Protein AF-A0A925NZF3-F1 (afdb_monomer_lite)

Secondary structure (DSSP, 8-state):
--SHHHHHHHHHHHT-----S---SSSSSPSBSSTTS-SB-HHHHHHHHHHHHT-

pLDDT: mean 89.53, std 10.63, range [50.28, 97.44]

Sequence (55 aa):
STFGFPFKAWAEKKGVSWTAWVSDHQWFPVMFKDASFNTPTAFGKLAKDWLAEKK

Foldseek 3Di:
DPPLPVVLVVCVVVVHDDDDPDDACPDPPYQAVDPVSPHGDPVVVSVVVSVVVVD

Radius of gyration: 11.73 Å; chains: 1; bounding box: 30×19×24 Å

Structure (mmCIF, N/CA/C/O backbone):
data_AF-A0A925NZF3-F1
#
_entry.id   AF-A0A925NZF3-F1
#
loop_
_atom_site.group_PDB
_atom_site.id
_atom_site.type_symbol
_atom_site.label_atom_id
_atom_site.label_alt_id
_atom_site.label_comp_id
_atom_site.label_asym_id
_atom_site.label_entity_id
_atom_site.label_seq_id
_atom_site.pdbx_PDB_ins_code
_atom_site.Cartn_x
_atom_site.Cartn_y
_atom_site.Cartn_z
_atom_site.occupancy
_atom_site.B_iso_or_equiv
_atom_site.auth_seq_id
_atom_site.auth_comp_id
_atom_site.auth_asym_id
_atom_site.auth_atom_id
_atom_site.pdbx_PDB_model_num
ATOM 1 N N . SER A 1 1 ? -8.682 -0.041 -11.808 1.00 50.28 1 SER A N 1
ATOM 2 C CA . SER A 1 1 ? -8.871 -1.176 -10.882 1.00 50.28 1 SER A CA 1
ATOM 3 C C . SER A 1 1 ? -9.678 -0.687 -9.694 1.00 50.28 1 SER A C 1
ATOM 5 O O . SER A 1 1 ? -9.252 0.255 -9.042 1.00 50.28 1 SER A O 1
ATOM 7 N N . THR A 1 2 ? -10.862 -1.252 -9.467 1.00 59.72 2 THR A N 1
ATOM 8 C CA . THR A 1 2 ? -11.828 -0.854 -8.423 1.00 59.72 2 THR A CA 1
ATOM 9 C C . THR A 1 2 ? -11.682 -1.650 -7.124 1.00 59.72 2 THR A C 1
ATOM 11 O O . THR A 1 2 ? -12.385 -1.354 -6.171 1.00 59.72 2 THR A O 1
ATOM 14 N N . PHE A 1 3 ? -10.772 -2.629 -7.049 1.00 63.62 3 PHE A N 1
ATOM 15 C CA . PHE A 1 3 ? -10.658 -3.561 -5.915 1.00 63.62 3 PHE A CA 1
ATOM 16 C C . PHE A 1 3 ? -10.243 -2.906 -4.581 1.00 63.62 3 PHE A C 1
ATOM 18 O O . PHE A 1 3 ? -10.661 -3.355 -3.517 1.00 63.62 3 PHE A O 1
ATOM 25 N N . GLY A 1 4 ? -9.45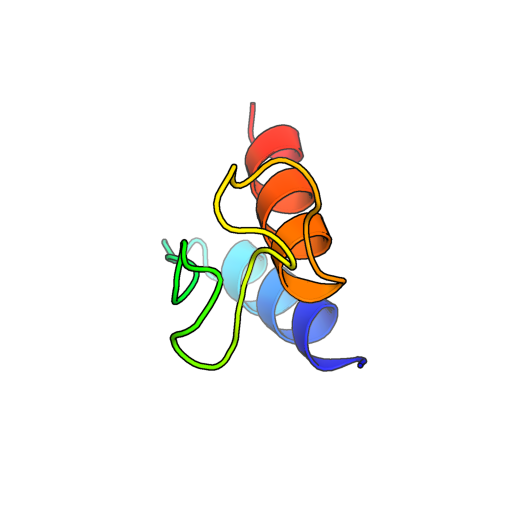5 -1.826 -4.614 1.00 68.94 4 GLY A N 1
ATOM 26 C CA . GLY A 1 4 ? -8.897 -1.232 -3.393 1.00 68.94 4 GLY A CA 1
ATOM 27 C C . GLY A 1 4 ? -9.918 -0.529 -2.487 1.00 68.94 4 GLY A C 1
ATOM 28 O O . GLY A 1 4 ? -9.844 -0.666 -1.269 1.00 68.94 4 GLY A O 1
ATOM 29 N N . PHE A 1 5 ? -10.904 0.174 -3.055 1.00 76.00 5 PHE A N 1
ATOM 30 C CA . PHE A 1 5 ? -11.893 0.925 -2.265 1.00 76.00 5 PHE A CA 1
ATOM 31 C C . PHE A 1 5 ? -12.883 0.031 -1.487 1.00 76.00 5 PHE A C 1
ATOM 33 O O . PHE A 1 5 ? -13.083 0.288 -0.299 1.00 76.00 5 PHE A O 1
ATOM 40 N N . PRO A 1 6 ? -13.462 -1.040 -2.076 1.00 87.50 6 PRO A N 1
ATOM 41 C CA . PRO A 1 6 ? -14.321 -1.972 -1.347 1.00 87.50 6 PRO A CA 1
ATOM 42 C C . PRO A 1 6 ? -13.608 -2.665 -0.183 1.00 87.50 6 PRO A C 1
ATOM 44 O O . PRO A 1 6 ? -14.180 -2.782 0.901 1.00 87.50 6 PRO A O 1
ATOM 47 N N . PHE A 1 7 ? -12.353 -3.092 -0.379 1.00 89.12 7 PHE A N 1
ATOM 48 C CA . PHE A 1 7 ? -11.576 -3.725 0.688 1.00 89.12 7 PHE A CA 1
ATOM 49 C C . PHE A 1 7 ? -11.258 -2.742 1.817 1.00 89.12 7 PHE A C 1
ATOM 51 O O . PHE A 1 7 ? -11.445 -3.086 2.984 1.00 89.12 7 PHE A O 1
ATOM 58 N N . LYS A 1 8 ? -10.859 -1.507 1.481 1.00 90.38 8 LYS A N 1
ATOM 59 C CA . LYS A 1 8 ? -10.619 -0.445 2.465 1.00 90.38 8 LYS A CA 1
ATOM 60 C C . LYS A 1 8 ? -11.827 -0.207 3.365 1.00 90.38 8 LYS A C 1
ATOM 62 O O . LYS A 1 8 ? -11.713 -0.336 4.583 1.00 90.38 8 LYS A O 1
ATOM 67 N N . ALA A 1 9 ? -12.993 0.029 2.765 1.00 91.31 9 ALA A N 1
ATOM 68 C CA . ALA A 1 9 ? -14.228 0.264 3.509 1.00 91.31 9 ALA A CA 1
ATOM 69 C C . ALA A 1 9 ? -14.609 -0.927 4.409 1.00 91.31 9 ALA A C 1
ATOM 71 O O . ALA A 1 9 ? -15.033 -0.741 5.550 1.00 91.31 9 ALA A O 1
ATOM 72 N N . TRP A 1 10 ? -14.441 -2.161 3.921 1.00 94.06 10 TRP A N 1
ATOM 73 C CA . TRP A 1 10 ? -14.692 -3.360 4.722 1.00 94.06 10 TRP A CA 1
ATOM 74 C C . TRP A 1 10 ? -13.726 -3.476 5.907 1.00 94.06 10 TRP A C 1
ATOM 76 O O . TRP A 1 10 ? -14.169 -3.725 7.030 1.00 94.06 10 TRP A O 1
ATOM 86 N N . ALA A 1 11 ? -12.427 -3.268 5.674 1.00 93.38 11 ALA A N 1
ATOM 87 C CA . ALA A 1 11 ? -11.398 -3.416 6.695 1.00 93.38 11 ALA A CA 1
ATOM 88 C C . ALA A 1 11 ? -11.554 -2.374 7.812 1.00 93.38 11 ALA A C 1
ATOM 90 O O . ALA A 1 11 ? -11.490 -2.714 8.993 1.00 93.38 11 ALA A O 1
ATOM 91 N N . GLU A 1 12 ? -11.836 -1.122 7.446 1.00 92.38 12 GLU A N 1
ATOM 92 C CA . GLU A 1 12 ? -12.098 -0.032 8.391 1.00 92.38 12 GLU A CA 1
ATOM 93 C C . GLU A 1 12 ? -13.367 -0.282 9.203 1.00 92.38 12 GLU A C 1
ATOM 95 O O . GLU A 1 12 ? -13.336 -0.186 10.427 1.00 92.38 12 GLU A O 1
ATOM 100 N N . LYS A 1 13 ? -14.458 -0.716 8.554 1.00 95.25 13 LYS A N 1
ATOM 101 C CA . LYS A 1 13 ? -15.705 -1.078 9.245 1.00 95.25 13 LYS A CA 1
ATOM 102 C C . LYS A 1 13 ? -15.510 -2.205 10.264 1.00 95.25 13 LYS A C 1
ATOM 104 O O . LYS A 1 13 ? -16.234 -2.264 11.255 1.00 95.25 13 LYS A O 1
ATOM 109 N N . LYS A 1 14 ? -14.592 -3.137 10.002 1.00 96.69 14 LYS A N 1
ATOM 110 C CA . LYS A 1 14 ? -14.323 -4.295 10.868 1.00 96.69 14 LYS A CA 1
ATOM 111 C C . LYS A 1 14 ? -13.205 -4.061 11.885 1.00 96.69 14 LYS A C 1
ATOM 113 O O . LYS A 1 14 ? -13.022 -4.914 12.745 1.00 96.69 14 LYS A O 1
ATOM 118 N N . GLY A 1 15 ? -12.476 -2.947 11.801 1.00 94.25 15 GLY A N 1
ATOM 119 C CA . GLY A 1 15 ? -11.345 -2.661 12.687 1.00 94.25 15 GLY A CA 1
ATOM 120 C C . GLY A 1 15 ? -10.183 -3.647 12.536 1.00 94.25 15 GLY A C 1
ATOM 121 O O . GLY A 1 15 ? -9.457 -3.884 13.497 1.00 94.25 15 GLY A O 1
ATOM 122 N N . VAL A 1 16 ? -10.016 -4.258 11.359 1.00 94.19 16 VAL A N 1
ATOM 123 C CA . VAL A 1 16 ? -8.969 -5.265 11.136 1.00 94.19 16 VAL A CA 1
ATOM 124 C C . VAL A 1 16 ? -7.654 -4.633 10.691 1.00 94.19 16 VAL A C 1
ATOM 126 O O . VAL A 1 16 ? -7.619 -3.664 9.924 1.00 94.19 16 VAL A O 1
ATOM 129 N N . SER A 1 17 ? -6.555 -5.232 11.141 1.00 92.94 17 SER A N 1
ATOM 130 C CA . SER A 1 17 ? -5.218 -4.951 10.624 1.00 92.94 17 SER A CA 1
ATOM 131 C C . SER A 1 17 ? -5.015 -5.641 9.277 1.00 92.94 17 SER A C 1
ATOM 133 O O . SER A 1 17 ? -5.533 -6.730 9.035 1.00 92.94 17 SER A O 1
ATOM 135 N N . TRP A 1 18 ? -4.240 -5.018 8.396 1.00 91.88 18 TRP A N 1
ATOM 136 C CA . TRP A 1 18 ? -3.912 -5.558 7.081 1.00 91.88 18 TRP A CA 1
ATOM 137 C C .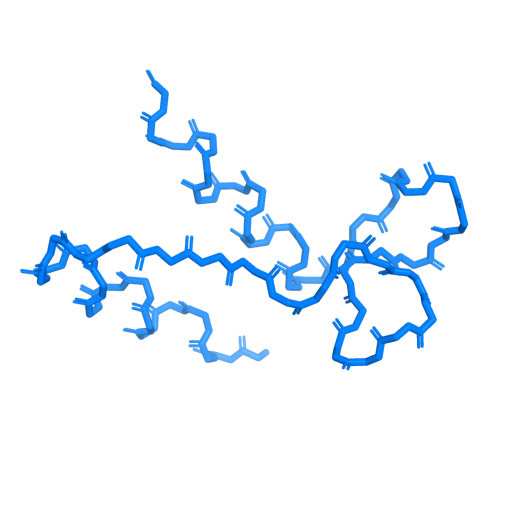 TRP A 1 18 ? -2.482 -5.167 6.700 1.00 91.88 18 TRP A C 1
ATOM 139 O O . TRP A 1 18 ? -1.917 -4.230 7.265 1.00 91.88 18 TRP A O 1
ATOM 149 N N . THR A 1 19 ? -1.904 -5.886 5.740 1.00 92.81 19 THR A N 1
ATOM 150 C CA . THR A 1 19 ? -0.602 -5.563 5.149 1.00 92.81 19 THR A CA 1
ATOM 151 C C . THR A 1 19 ? -0.674 -5.705 3.632 1.00 92.81 19 THR A C 1
ATOM 153 O O . THR A 1 19 ? -1.330 -6.616 3.122 1.00 92.81 19 THR A O 1
ATOM 156 N N . ALA A 1 20 ? -0.043 -4.785 2.904 1.00 91.81 20 ALA A N 1
ATOM 157 C CA . ALA A 1 20 ? 0.026 -4.845 1.450 1.00 91.81 20 ALA A CA 1
ATOM 158 C C . ALA A 1 20 ? 1.074 -5.879 1.015 1.00 91.81 20 ALA A C 1
ATOM 160 O O . ALA A 1 20 ? 2.228 -5.817 1.436 1.00 91.81 20 ALA A O 1
ATOM 161 N N . TRP A 1 21 ? 0.689 -6.785 0.120 1.00 91.94 21 TRP A N 1
ATOM 162 C CA . TRP A 1 21 ? 1.619 -7.660 -0.588 1.00 91.94 21 TRP A CA 1
ATOM 163 C C . TRP A 1 21 ? 1.852 -7.107 -2.004 1.00 91.94 21 TRP A C 1
ATOM 165 O O . TRP A 1 21 ? 0.881 -6.898 -2.728 1.00 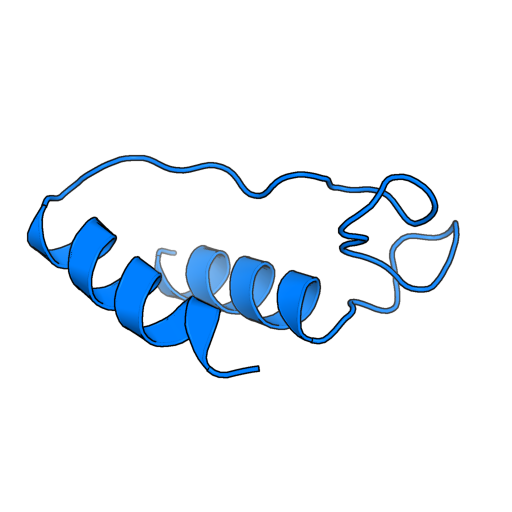91.94 21 TRP A O 1
ATOM 175 N N . VAL A 1 22 ? 3.077 -6.834 -2.449 1.00 91.75 22 VAL A N 1
ATOM 176 C CA . VAL A 1 22 ? 4.372 -6.854 -1.736 1.00 91.75 22 VAL A CA 1
ATOM 177 C C . VAL A 1 22 ? 5.131 -5.559 -2.009 1.00 91.75 22 VAL A C 1
ATOM 179 O O . VAL A 1 22 ? 4.925 -4.917 -3.039 1.00 91.75 22 VAL A O 1
ATOM 182 N N . SER A 1 23 ? 5.991 -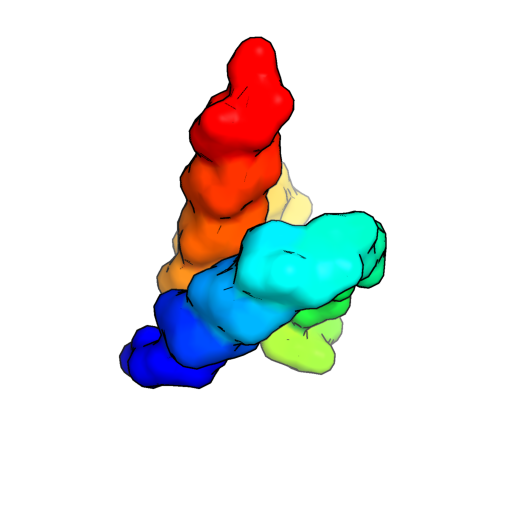5.147 -1.073 1.00 94.88 23 SER A N 1
ATOM 183 C CA . SER A 1 23 ? 6.882 -3.989 -1.232 1.00 94.88 23 SER A CA 1
ATOM 184 C C . SER A 1 23 ? 8.053 -4.308 -2.153 1.00 94.88 23 SER A C 1
ATOM 186 O O . SER A 1 23 ? 9.202 -4.319 -1.728 1.00 94.88 23 SER A O 1
ATOM 188 N N . ASP A 1 24 ? 7.730 -4.584 -3.413 1.00 96.31 24 ASP A N 1
ATOM 189 C CA . ASP A 1 24 ? 8.677 -5.011 -4.431 1.00 96.31 24 ASP A CA 1
ATOM 190 C C . ASP A 1 24 ? 8.317 -4.429 -5.814 1.00 96.31 24 ASP A C 1
ATOM 192 O O . ASP A 1 24 ? 7.214 -3.902 -6.026 1.00 96.31 24 ASP A O 1
ATOM 196 N N . HIS A 1 25 ? 9.265 -4.514 -6.749 1.00 96.38 25 HIS A N 1
ATOM 197 C CA . HIS A 1 25 ? 9.138 -4.038 -8.130 1.00 96.38 25 HIS A CA 1
ATOM 198 C C . HIS A 1 25 ? 9.117 -5.171 -9.174 1.00 96.38 25 HIS A C 1
ATOM 200 O O . HIS A 1 25 ? 8.878 -4.915 -10.352 1.00 96.38 25 HIS A O 1
ATOM 206 N N . GLN A 1 26 ? 9.338 -6.418 -8.754 1.00 96.56 26 GLN A N 1
ATOM 207 C CA . GLN A 1 26 ? 9.365 -7.632 -9.574 1.00 96.56 26 GLN A CA 1
ATOM 208 C C . GLN A 1 26 ? 8.313 -8.658 -9.127 1.00 96.56 26 GLN A C 1
ATOM 210 O O . GLN A 1 26 ? 7.715 -9.332 -9.964 1.00 96.56 26 GLN A O 1
ATOM 215 N N . TRP A 1 27 ? 8.067 -8.797 -7.822 1.00 95.19 27 TRP A N 1
ATOM 216 C CA . TRP A 1 27 ? 7.103 -9.760 -7.292 1.00 95.19 27 TRP A CA 1
ATOM 217 C C . TRP A 1 27 ? 5.672 -9.249 -7.455 1.00 95.19 27 TRP A C 1
ATO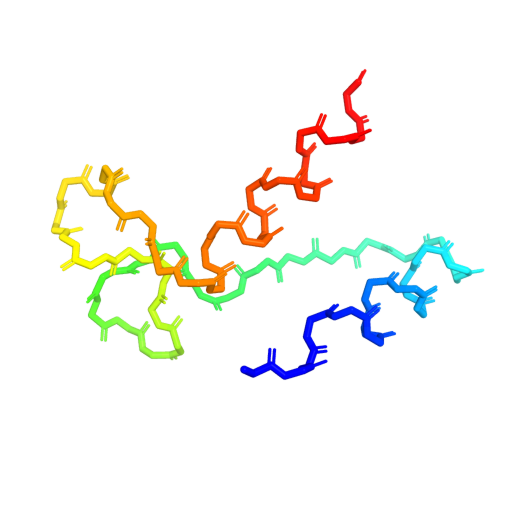M 219 O O . TRP A 1 27 ? 5.296 -8.197 -6.938 1.00 95.19 27 TRP A O 1
ATOM 229 N N . PHE A 1 28 ? 4.854 -10.012 -8.181 1.00 91.06 28 PHE A N 1
ATOM 230 C CA . PHE A 1 28 ? 3.482 -9.619 -8.481 1.00 91.06 28 PHE A CA 1
ATOM 231 C C . PHE A 1 28 ? 2.512 -9.898 -7.314 1.00 91.06 28 PHE A C 1
ATOM 233 O O . PHE A 1 28 ? 2.605 -10.952 -6.679 1.00 91.06 28 PHE A O 1
ATOM 240 N N . PRO A 1 29 ? 1.521 -9.011 -7.081 1.00 91.25 29 PRO A N 1
ATOM 241 C CA . PRO A 1 29 ? 1.357 -7.688 -7.688 1.00 91.25 29 PRO A CA 1
ATOM 242 C C . PRO A 1 29 ? 2.369 -6.661 -7.147 1.00 91.25 29 PRO A C 1
ATOM 244 O O . PRO A 1 29 ? 2.500 -6.464 -5.941 1.00 91.25 29 PRO A O 1
ATOM 247 N N . VAL A 1 30 ? 3.043 -5.968 -8.067 1.00 93.75 30 VAL A N 1
ATOM 248 C CA . VAL A 1 30 ? 4.121 -5.020 -7.750 1.00 93.75 30 VAL A CA 1
ATOM 249 C C . VAL A 1 30 ? 3.590 -3.716 -7.133 1.00 93.75 30 VAL A C 1
ATOM 251 O O . VAL A 1 30 ? 2.649 -3.098 -7.653 1.00 93.75 30 VAL A O 1
ATOM 254 N N . MET A 1 31 ? 4.207 -3.248 -6.042 1.00 96.19 31 MET A N 1
ATOM 255 C CA . MET A 1 31 ? 3.909 -1.924 -5.465 1.00 96.19 31 MET A CA 1
ATOM 256 C C . MET A 1 31 ? 4.694 -0.800 -6.128 1.00 96.19 31 MET A C 1
ATOM 258 O O . MET A 1 31 ? 4.206 0.331 -6.151 1.00 96.19 31 MET A O 1
ATOM 262 N N . PHE A 1 32 ? 5.859 -1.092 -6.700 1.00 97.44 32 PHE A N 1
ATOM 263 C CA . PHE A 1 32 ? 6.724 -0.097 -7.325 1.00 97.44 32 PHE A CA 1
ATOM 264 C C . PHE A 1 32 ? 7.042 -0.469 -8.767 1.00 97.44 32 PHE A C 1
ATOM 266 O O . PHE A 1 32 ? 7.061 -1.639 -9.134 1.00 97.44 32 PHE A O 1
ATOM 273 N N . LYS A 1 33 ? 7.258 0.543 -9.606 1.00 96.25 33 LYS A N 1
ATOM 274 C CA . LYS A 1 33 ? 7.644 0.359 -11.013 1.00 96.25 33 LYS A CA 1
ATOM 275 C C . LYS A 1 33 ? 9.155 0.254 -11.202 1.00 96.25 33 LYS A C 1
ATOM 277 O O . LYS A 1 33 ? 9.597 -0.155 -12.268 1.00 96.25 33 LYS A O 1
ATOM 282 N N . ASP A 1 34 ? 9.926 0.673 -10.205 1.00 96.00 34 ASP A N 1
ATOM 283 C CA . ASP A 1 34 ? 11.377 0.778 -10.273 1.00 96.00 34 ASP A CA 1
ATOM 284 C C . ASP A 1 34 ? 12.051 0.131 -9.063 1.00 96.00 34 ASP A C 1
ATOM 286 O O . ASP A 1 34 ? 11.480 0.059 -7.973 1.00 96.00 34 ASP A O 1
ATOM 290 N N . ALA A 1 35 ? 13.297 -0.295 -9.270 1.00 95.44 35 ALA A N 1
ATOM 291 C CA . ALA A 1 35 ? 14.132 -0.925 -8.251 1.00 95.44 35 ALA A CA 1
ATOM 292 C C . ALA A 1 35 ? 14.539 0.023 -7.112 1.00 95.44 35 ALA A C 1
ATOM 294 O O . ALA A 1 35 ? 14.991 -0.435 -6.068 1.00 95.44 35 ALA A O 1
ATOM 295 N N . SER A 1 36 ? 14.385 1.338 -7.300 1.00 96.19 36 SER A N 1
ATOM 296 C CA . SER A 1 36 ? 14.648 2.336 -6.260 1.00 96.19 36 SER A CA 1
ATOM 297 C C . SER A 1 36 ? 13.442 2.599 -5.351 1.00 96.19 36 SER A C 1
ATOM 299 O O . SER A 1 36 ? 13.541 3.418 -4.443 1.00 96.19 36 SER A O 1
ATOM 301 N N . PHE A 1 37 ? 12.314 1.917 -5.584 1.00 94.44 37 PHE A N 1
ATOM 302 C CA . PHE A 1 37 ? 11.064 2.054 -4.834 1.00 94.44 37 PHE A CA 1
ATOM 303 C C . PHE A 1 37 ? 10.530 3.495 -4.750 1.00 94.44 37 PHE A C 1
ATOM 305 O O . PHE A 1 37 ? 9.834 3.867 -3.804 1.00 94.44 37 PHE A O 1
ATOM 312 N N . ASN A 1 38 ? 10.819 4.318 -5.761 1.00 95.50 38 ASN A N 1
ATOM 313 C CA . ASN A 1 38 ? 10.424 5.728 -5.779 1.00 95.50 38 ASN A CA 1
ATOM 314 C C . ASN A 1 38 ? 9.088 5.958 -6.494 1.00 95.50 38 ASN A C 1
ATOM 316 O O . ASN A 1 38 ? 8.320 6.843 -6.110 1.00 95.50 38 ASN A O 1
ATOM 320 N N . THR A 1 39 ? 8.779 5.149 -7.508 1.00 96.75 39 THR A N 1
ATOM 321 C CA . THR A 1 39 ? 7.587 5.296 -8.349 1.00 96.75 39 THR A CA 1
ATOM 322 C C . THR A 1 39 ? 6.560 4.222 -8.001 1.00 96.75 39 THR A C 1
ATOM 324 O O . THR A 1 39 ? 6.657 3.089 -8.486 1.00 96.75 39 THR A O 1
ATOM 327 N N . PRO A 1 40 ? 5.538 4.535 -7.188 1.00 95.75 40 PRO A N 1
ATOM 328 C CA . PRO A 1 40 ? 4.497 3.573 -6.869 1.00 95.75 40 PRO A CA 1
ATOM 329 C C . PRO A 1 40 ? 3.636 3.240 -8.097 1.00 95.75 40 PRO A C 1
ATOM 331 O O . PRO A 1 40 ? 3.368 4.075 -8.968 1.00 95.75 40 PRO A O 1
ATOM 334 N N . THR A 1 41 ? 3.145 2.004 -8.156 1.00 94.81 41 THR A N 1
ATOM 335 C CA . THR A 1 41 ? 2.033 1.627 -9.034 1.00 94.81 41 THR A CA 1
ATOM 336 C C . THR A 1 41 ? 0.724 2.227 -8.515 1.00 94.81 41 THR A C 1
ATOM 338 O O . THR A 1 41 ? 0.674 2.814 -7.435 1.00 94.81 41 THR A O 1
ATOM 341 N N . ALA A 1 42 ? -0.375 2.064 -9.257 1.00 92.19 42 ALA A N 1
ATOM 342 C CA . ALA A 1 42 ? -1.689 2.488 -8.767 1.00 92.19 42 ALA A CA 1
ATOM 343 C C . ALA A 1 42 ? -2.049 1.816 -7.424 1.00 92.19 42 ALA A C 1
ATOM 345 O O . ALA A 1 42 ? -2.627 2.458 -6.550 1.00 92.19 42 ALA A O 1
ATOM 346 N N . PHE A 1 43 ? -1.661 0.547 -7.244 1.00 90.94 43 PHE A N 1
ATOM 347 C CA . PHE A 1 43 ? -1.848 -0.176 -5.987 1.00 90.94 43 PHE A CA 1
ATOM 348 C C . PHE A 1 43 ? -0.919 0.341 -4.883 1.00 90.94 43 PHE A C 1
ATOM 350 O O . PHE A 1 43 ? -1.397 0.653 -3.795 1.00 90.94 43 PHE A O 1
ATOM 357 N N . GLY A 1 44 ? 0.378 0.507 -5.172 1.00 93.94 44 GLY A N 1
ATOM 358 C CA . GLY A 1 44 ? 1.330 1.055 -4.201 1.00 93.94 44 GLY A CA 1
ATOM 359 C C . GLY A 1 44 ? 0.942 2.455 -3.724 1.00 93.94 44 GLY A C 1
ATOM 360 O O . GLY A 1 44 ? 1.051 2.757 -2.538 1.00 93.94 44 GLY A O 1
ATOM 361 N N . LYS A 1 45 ? 0.400 3.292 -4.620 1.00 93.50 45 LYS A N 1
ATOM 362 C CA . LYS A 1 45 ? -0.117 4.614 -4.256 1.00 93.50 45 LYS A CA 1
ATOM 363 C C . LYS A 1 45 ? -1.313 4.493 -3.312 1.00 93.50 45 LYS A C 1
ATOM 365 O O . LYS A 1 45 ? -1.313 5.140 -2.275 1.00 93.50 45 LYS A O 1
ATOM 370 N N . LEU A 1 46 ? -2.281 3.630 -3.630 1.00 91.62 46 LEU A N 1
ATOM 371 C CA . LEU A 1 46 ? -3.450 3.401 -2.776 1.00 91.62 46 LEU A CA 1
ATOM 372 C C . LEU A 1 46 ? -3.051 2.931 -1.372 1.00 91.62 46 LEU A C 1
ATOM 374 O O . LEU A 1 46 ? -3.569 3.450 -0.387 1.00 91.62 46 LEU A O 1
ATOM 378 N N . ALA A 1 47 ? -2.123 1.977 -1.272 1.00 92.31 47 ALA A N 1
ATOM 379 C CA . ALA A 1 47 ? -1.651 1.473 0.014 1.00 92.31 47 ALA A CA 1
ATOM 380 C C . ALA A 1 47 ? -0.909 2.553 0.82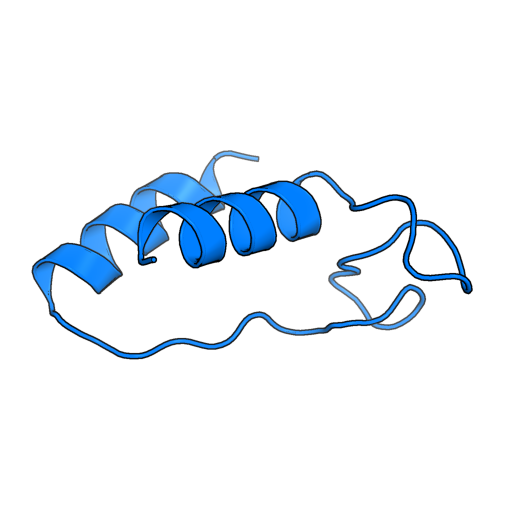2 1.00 92.31 47 ALA A C 1
ATOM 382 O O . ALA A 1 47 ? -1.152 2.701 2.020 1.00 92.31 47 ALA A O 1
ATOM 383 N N . LYS A 1 48 ? -0.047 3.338 0.161 1.00 92.50 48 LYS A N 1
ATOM 384 C CA . LYS A 1 48 ? 0.687 4.452 0.778 1.00 92.50 48 LYS A CA 1
ATOM 385 C C . LYS A 1 48 ? -0.249 5.553 1.275 1.00 92.50 48 LYS A C 1
ATOM 387 O O . LYS A 1 48 ? -0.083 6.004 2.406 1.00 92.50 48 LYS A O 1
ATOM 392 N N . ASP A 1 49 ? -1.215 5.963 0.455 1.00 92.69 49 ASP A N 1
ATOM 393 C CA . ASP A 1 49 ? -2.202 6.985 0.815 1.00 92.69 49 ASP A CA 1
ATOM 394 C C . ASP A 1 49 ? -3.037 6.513 2.020 1.00 92.69 49 ASP A C 1
ATOM 396 O O . ASP A 1 49 ? -3.133 7.224 3.016 1.00 92.69 49 ASP A O 1
ATOM 400 N N . TRP A 1 50 ? -3.544 5.271 1.995 1.00 90.88 50 TRP A N 1
ATOM 401 C CA . TRP A 1 50 ? -4.335 4.719 3.101 1.00 90.88 50 TRP A CA 1
ATOM 402 C C . TRP A 1 50 ? -3.545 4.643 4.417 1.00 90.88 50 TRP A C 1
ATOM 404 O O . TRP A 1 50 ? -4.084 4.936 5.482 1.00 90.88 50 TRP A O 1
ATOM 414 N N . LEU A 1 51 ? -2.255 4.295 4.369 1.00 89.62 51 LEU A N 1
ATOM 415 C CA . LEU A 1 51 ? -1.407 4.311 5.562 1.00 89.62 51 LEU A CA 1
ATOM 416 C C . LEU A 1 51 ? -1.175 5.735 6.092 1.00 89.62 51 LEU A C 1
ATOM 418 O O . LEU A 1 51 ? -1.134 5.934 7.304 1.00 89.62 51 LEU A O 1
ATOM 422 N N . ALA A 1 52 ? -1.007 6.716 5.202 1.00 90.38 52 ALA A N 1
ATOM 423 C CA . ALA A 1 52 ? -0.774 8.108 5.578 1.00 90.38 52 ALA A CA 1
ATOM 424 C C . ALA A 1 52 ? -2.012 8.768 6.205 1.00 90.38 52 ALA A C 1
ATOM 426 O O . ALA A 1 52 ? -1.856 9.568 7.116 1.00 90.38 52 ALA A O 1
ATOM 427 N N . GLU A 1 53 ? -3.219 8.401 5.768 1.00 87.50 53 GLU A N 1
ATOM 428 C CA . GLU A 1 53 ? -4.487 8.881 6.344 1.00 87.50 53 GLU A CA 1
ATOM 429 C C . GLU A 1 53 ? -4.723 8.424 7.794 1.00 87.50 53 GLU A C 1
ATOM 431 O O . GLU A 1 53 ? -5.525 9.025 8.501 1.00 87.50 53 GLU A O 1
ATOM 436 N N . LYS A 1 54 ? -4.060 7.348 8.241 1.00 69.56 54 LYS A N 1
ATOM 437 C CA . LYS A 1 54 ? -4.168 6.835 9.617 1.00 69.56 54 LYS A CA 1
ATOM 438 C C . LYS A 1 54 ? -3.201 7.496 10.610 1.00 69.56 54 LYS A C 1
ATOM 440 O O . LYS A 1 54 ? -3.195 7.090 11.773 1.00 69.56 54 LYS A O 1
ATOM 445 N N . LYS A 1 55 ? -2.355 8.427 10.161 1.00 55.97 55 LYS A N 1
ATOM 446 C CA . LYS A 1 55 ? -1.450 9.202 11.024 1.00 55.97 55 LYS A CA 1
ATOM 447 C C . LYS A 1 55 ? -2.139 10.455 11.538 1.00 55.97 55 LYS A C 1
ATOM 449 O O . LYS A 1 55 ? -1.885 10.781 12.715 1.00 55.97 55 LYS A O 1
#